Protein AF-A0A976HCX5-F1 (afdb_monomer)

Foldseek 3Di:
DPPDPDWPEEAEAQAPVRVVVQVVCVVVVTGYHYDYPDDHNPPVNVVDPLDQALPLVCVLQVVLVSSLVSLQVLVVCCVVPVVRDDDDDDDDDDDQQDFDDCPTPNNVVCCVVPVVCRRTDDPVVVVVSVVSSVVSND

pLDDT: mean 89.86, std 9.23, range [47.97, 98.31]

Radius of gyration: 21.2 Å; Cα contacts (8 Å, |Δi|>4): 136; chains: 1; bounding box: 46×30×66 Å

Mean predicted aligned error: 6.13 Å

Nearest PDB structures (foldseek):
  2r4e-assembly1_A  TM=9.654E-01  e=4.335E-07  Escherichia coli
  2rgh-assembly1_A-2  TM=8.211E-01  e=3.691E-04  Streptococcus sp.
  5ez7-assembly1_A  TM=7.743E-01  e=6.711E-03  Pseudomonas aeruginosa PAO1

Structure (mmCIF, N/CA/C/O backbone):
data_AF-A0A976HCX5-F1
#
_entry.id   AF-A0A976HCX5-F1
#
loop_
_atom_site.group_PDB
_atom_site.id
_atom_site.type_symbol
_atom_site.label_atom_id
_atom_site.label_alt_id
_atom_site.label_comp_id
_atom_site.label_asym_id
_atom_site.label_entity_id
_atom_site.label_seq_id
_atom_site.pdbx_PDB_ins_code
_atom_site.Cartn_x
_atom_site.Cartn_y
_atom_site.Cartn_z
_atom_site.occupancy
_atom_site.B_iso_or_equiv
_atom_site.auth_seq_id
_atom_site.auth_comp_id
_atom_site.auth_asym_id
_atom_site.auth_atom_id
_atom_site.pdbx_PDB_model_num
ATOM 1 N N . MET A 1 1 ? -14.448 9.470 39.010 1.00 47.97 1 MET A N 1
ATOM 2 C CA . MET A 1 1 ? -13.889 9.057 37.706 1.00 47.97 1 MET A CA 1
ATOM 3 C C . MET A 1 1 ? -14.267 7.596 37.539 1.00 47.97 1 MET A C 1
ATOM 5 O O . MET A 1 1 ? -13.928 6.823 38.426 1.00 47.97 1 MET A O 1
ATOM 9 N N . ALA A 1 2 ? -15.088 7.241 36.546 1.00 50.06 2 ALA A N 1
ATOM 10 C CA . ALA A 1 2 ? -15.433 5.835 36.322 1.00 50.06 2 ALA A CA 1
ATOM 11 C C . ALA A 1 2 ? -14.134 5.044 36.070 1.00 50.06 2 ALA A C 1
ATOM 13 O O . ALA A 1 2 ? -13.232 5.606 35.440 1.00 50.06 2 ALA A O 1
ATOM 14 N N . PRO A 1 3 ? -13.991 3.810 36.588 1.00 58.41 3 PRO A N 1
ATOM 15 C CA . PRO A 1 3 ? -12.822 2.992 36.290 1.00 58.41 3 PRO A CA 1
ATOM 16 C C . PRO A 1 3 ? -12.677 2.901 34.770 1.00 58.41 3 PRO A C 1
ATOM 18 O O . PRO A 1 3 ? -13.643 2.595 34.071 1.00 58.41 3 PRO A O 1
ATOM 21 N N . GLY A 1 4 ? -11.498 3.263 34.259 1.00 70.31 4 GLY A N 1
ATOM 22 C CA . GLY A 1 4 ? -11.228 3.200 32.828 1.00 70.31 4 GLY A CA 1
ATOM 23 C C . GLY A 1 4 ? -11.436 1.769 32.348 1.00 70.31 4 GLY A C 1
ATOM 24 O O . GLY A 1 4 ? -10.910 0.838 32.956 1.00 70.31 4 GLY A O 1
ATOM 25 N N . VAL A 1 5 ? -12.233 1.591 31.295 1.00 79.12 5 VAL A N 1
ATOM 26 C CA . VAL A 1 5 ? -12.382 0.287 30.648 1.00 79.12 5 VAL A CA 1
ATOM 27 C C . VAL A 1 5 ? -11.007 -0.099 30.109 1.00 79.12 5 VAL A C 1
ATOM 29 O O . VAL A 1 5 ? -10.453 0.598 29.261 1.00 79.12 5 VAL A O 1
ATOM 32 N N . VAL A 1 6 ? -10.433 -1.171 30.648 1.00 89.25 6 VAL A N 1
ATOM 33 C CA . VAL A 1 6 ? -9.176 -1.731 30.148 1.00 89.25 6 VAL A CA 1
ATOM 34 C C . VAL A 1 6 ? -9.495 -2.482 28.862 1.00 89.25 6 VAL A C 1
ATOM 36 O O . VAL A 1 6 ? -10.353 -3.361 28.870 1.00 89.25 6 VAL A O 1
ATOM 39 N N . THR A 1 7 ? -8.827 -2.121 27.768 1.00 94.62 7 THR A N 1
ATOM 40 C CA . THR A 1 7 ? -8.905 -2.846 26.494 1.00 94.62 7 THR A CA 1
ATOM 41 C C . THR A 1 7 ? -7.627 -3.630 26.238 1.00 94.62 7 THR A C 1
ATOM 43 O O . THR A 1 7 ? -6.545 -3.169 26.599 1.00 94.62 7 THR A O 1
ATOM 46 N N . ASP A 1 8 ? -7.744 -4.777 25.575 1.00 97.25 8 ASP A N 1
ATOM 47 C CA . ASP A 1 8 ? -6.623 -5.670 25.257 1.00 97.25 8 ASP A CA 1
ATOM 48 C C . ASP A 1 8 ? -5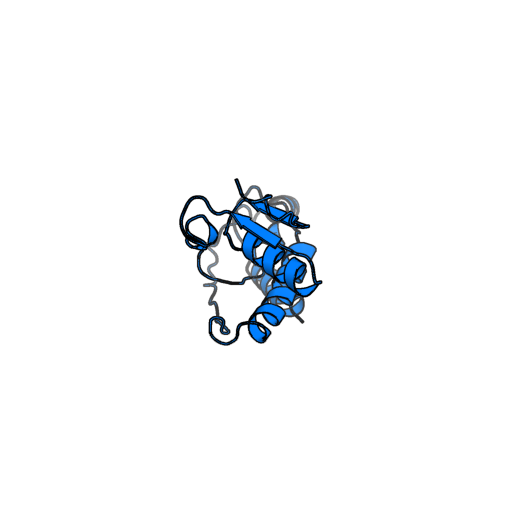.616 -5.021 24.300 1.00 97.25 8 ASP A C 1
ATOM 50 O O . ASP A 1 8 ? -4.413 -5.264 24.398 1.00 97.25 8 ASP A O 1
ATOM 54 N N . LEU A 1 9 ? -6.098 -4.182 23.375 1.00 97.69 9 LEU A N 1
ATOM 55 C CA . LEU A 1 9 ? -5.260 -3.481 22.407 1.00 97.69 9 LEU A CA 1
ATOM 56 C C . LEU A 1 9 ? -5.671 -2.012 22.268 1.00 97.69 9 LEU A C 1
ATOM 58 O O . LEU A 1 9 ? -6.832 -1.697 22.013 1.00 97.69 9 LEU A O 1
ATOM 62 N N . PHE A 1 10 ? -4.694 -1.113 22.389 1.00 97.25 10 PHE A N 1
ATOM 63 C CA . PHE A 1 10 ? -4.857 0.314 22.112 1.00 97.25 10 PHE A CA 1
ATOM 64 C C . PHE A 1 10 ? -4.071 0.694 20.850 1.00 97.25 10 PHE A C 1
ATOM 66 O O . PHE A 1 10 ? -2.851 0.539 20.807 1.00 97.25 10 PHE A O 1
ATOM 73 N N . ILE A 1 11 ? -4.763 1.183 19.821 1.00 98.12 11 ILE A N 1
ATOM 74 C CA . ILE A 1 11 ? -4.203 1.545 18.513 1.00 98.12 11 ILE A CA 1
ATOM 75 C C . ILE A 1 11 ? -4.191 3.068 18.374 1.00 98.12 11 ILE A C 1
ATOM 77 O O . ILE A 1 11 ? -5.206 3.729 18.586 1.00 98.12 11 ILE A O 1
ATOM 81 N N . ILE A 1 12 ? -3.047 3.622 17.972 1.00 98.00 12 ILE A N 1
ATOM 82 C CA . ILE A 1 12 ? -2.885 5.052 17.688 1.00 98.00 12 ILE A CA 1
ATOM 83 C C . ILE A 1 12 ? -2.810 5.239 16.170 1.00 98.00 12 ILE A C 1
ATOM 85 O O . ILE A 1 12 ? -1.892 4.729 15.528 1.00 98.00 12 ILE A O 1
ATOM 89 N N . GLY A 1 13 ? -3.764 5.986 15.619 1.00 98.19 13 GLY A N 1
ATOM 90 C CA . GLY A 1 13 ? -3.887 6.302 14.198 1.00 98.19 13 GLY A CA 1
ATOM 91 C C . GLY A 1 13 ? -5.020 5.539 13.504 1.00 98.19 13 GLY A C 1
ATOM 92 O O . GLY A 1 13 ? -5.042 4.312 13.472 1.00 98.19 13 GLY A O 1
ATOM 93 N N . GLY A 1 14 ? -5.936 6.279 12.885 1.00 98.19 14 GLY A N 1
ATOM 94 C CA . GLY A 1 14 ? -7.098 5.832 12.112 1.00 98.19 14 GLY A CA 1
ATOM 95 C C . GLY A 1 14 ? -6.886 5.878 10.598 1.00 98.19 14 GLY A C 1
ATOM 96 O O . GLY A 1 14 ? -7.814 6.160 9.842 1.00 98.19 14 GLY A O 1
ATOM 97 N N . GLY A 1 15 ? -5.656 5.637 10.138 1.00 98.25 15 GLY A N 1
ATOM 98 C CA . GLY A 1 15 ? -5.367 5.354 8.729 1.00 98.25 15 GLY A CA 1
ATOM 99 C C . GLY A 1 15 ? -5.684 3.902 8.349 1.00 98.25 15 GLY A C 1
ATOM 100 O O . GLY A 1 15 ? -6.063 3.093 9.193 1.00 98.25 15 GLY A O 1
ATOM 101 N N . ILE A 1 16 ? -5.453 3.535 7.084 1.00 97.19 16 ILE A N 1
ATOM 102 C CA . ILE A 1 16 ? -5.764 2.191 6.557 1.00 97.19 16 ILE A CA 1
ATOM 103 C C . ILE A 1 16 ? -5.123 1.056 7.372 1.00 97.19 16 ILE A C 1
ATOM 105 O O . ILE A 1 16 ? -5.780 0.058 7.652 1.00 97.19 16 ILE A O 1
ATOM 109 N N . ASN A 1 17 ? -3.878 1.236 7.826 1.00 97.69 17 ASN A N 1
ATOM 110 C CA . ASN A 1 17 ? -3.181 0.241 8.643 1.00 97.69 17 ASN A CA 1
ATOM 111 C C . ASN A 1 17 ? -3.829 0.098 10.024 1.00 97.69 17 ASN A C 1
ATOM 113 O O . ASN A 1 17 ? -4.106 -1.015 10.457 1.00 97.69 17 ASN A O 1
ATOM 117 N N . GLY A 1 18 ? -4.106 1.216 10.701 1.00 98.19 18 GLY A N 1
ATOM 118 C CA . GLY A 1 18 ? -4.713 1.206 12.032 1.00 98.19 18 GLY A CA 1
ATOM 119 C C . GLY A 1 18 ? -6.119 0.614 12.018 1.00 98.19 18 GLY A C 1
ATOM 120 O O . GLY A 1 18 ? -6.420 -0.274 12.811 1.00 98.19 18 GLY A O 1
ATOM 121 N N . CYS A 1 19 ? -6.951 1.020 11.056 1.00 98.00 19 CYS A N 1
ATOM 122 C CA . CYS A 1 19 ? -8.286 0.453 10.871 1.00 98.00 19 CYS A CA 1
ATOM 123 C C . CYS A 1 19 ? -8.245 -1.032 10.474 1.00 98.00 19 CYS A C 1
ATOM 125 O O . CYS A 1 19 ? -9.063 -1.812 10.959 1.00 98.00 19 CYS A O 1
ATOM 127 N N . GLY A 1 20 ? -7.294 -1.443 9.628 1.00 97.44 20 GLY A N 1
ATOM 128 C CA . GLY A 1 20 ? -7.106 -2.846 9.249 1.00 97.44 20 GLY A CA 1
ATOM 129 C C . GLY A 1 20 ? -6.722 -3.727 10.439 1.00 97.44 20 GLY A C 1
ATOM 130 O O . GLY A 1 20 ? -7.340 -4.768 10.656 1.00 97.44 20 GLY A O 1
ATOM 131 N N . ILE A 1 21 ? -5.767 -3.268 11.254 1.00 98.25 21 ILE A N 1
ATOM 132 C CA . ILE A 1 21 ? -5.355 -3.947 12.491 1.00 98.25 21 ILE A CA 1
ATOM 133 C C . ILE A 1 21 ? -6.523 -4.014 13.476 1.00 98.25 21 ILE A C 1
ATOM 135 O O . ILE A 1 21 ? -6.775 -5.076 14.038 1.00 98.25 21 ILE A O 1
ATOM 139 N N . ALA A 1 22 ? -7.266 -2.916 13.657 1.00 98.31 22 ALA A N 1
ATOM 140 C CA . ALA A 1 22 ? -8.437 -2.892 14.529 1.00 98.31 22 ALA A CA 1
ATOM 141 C C . ALA A 1 22 ? -9.482 -3.926 14.089 1.00 98.31 22 ALA A C 1
ATOM 143 O O . ALA A 1 22 ? -9.950 -4.714 14.907 1.00 98.31 22 ALA A O 1
ATOM 144 N N . ARG A 1 23 ? -9.793 -3.978 12.786 1.00 97.25 23 ARG A N 1
ATOM 145 C CA . ARG A 1 23 ? -10.735 -4.947 12.213 1.00 97.25 23 ARG A CA 1
ATOM 146 C C . ARG A 1 23 ? -10.299 -6.391 12.464 1.00 97.25 23 ARG A C 1
ATOM 148 O O . ARG A 1 23 ? -11.134 -7.196 12.869 1.00 97.25 23 ARG A O 1
ATOM 155 N N . ASP A 1 24 ? -9.030 -6.722 12.222 1.00 98.00 24 ASP A N 1
ATOM 156 C CA . ASP A 1 24 ? -8.517 -8.081 12.449 1.00 98.00 24 ASP A CA 1
ATOM 157 C C . ASP A 1 24 ? -8.524 -8.440 13.946 1.00 98.00 24 ASP A C 1
ATOM 159 O O . ASP A 1 24 ? -9.062 -9.473 14.340 1.00 98.00 24 ASP A O 1
ATOM 163 N N . ALA A 1 25 ? -8.017 -7.554 14.807 1.00 98.19 25 ALA A N 1
ATOM 164 C CA . ALA A 1 25 ? -7.964 -7.771 16.252 1.00 98.19 25 ALA A CA 1
ATOM 165 C C . ALA A 1 25 ? -9.361 -7.957 16.873 1.00 98.19 25 ALA A C 1
ATOM 167 O O . ALA A 1 25 ? -9.575 -8.901 17.637 1.00 98.19 25 ALA A O 1
ATOM 168 N N . THR A 1 26 ? -10.334 -7.119 16.501 1.00 97.94 26 THR A N 1
ATOM 169 C CA . THR A 1 26 ? -11.728 -7.284 16.935 1.00 97.94 26 THR A CA 1
ATOM 170 C C . THR A 1 26 ? -12.342 -8.569 16.376 1.00 97.94 26 THR A C 1
ATOM 172 O O . THR A 1 26 ? -13.032 -9.277 17.105 1.00 97.94 26 THR A O 1
ATOM 175 N N . GLY A 1 27 ? -12.048 -8.931 15.121 1.00 97.62 27 GLY A N 1
ATOM 176 C CA . GLY A 1 27 ? -12.483 -10.199 14.521 1.00 97.62 27 GLY A CA 1
ATOM 177 C C . GLY A 1 27 ? -11.947 -11.444 15.242 1.00 97.62 27 GLY A C 1
ATOM 178 O O . GLY A 1 27 ? -12.569 -12.502 15.186 1.00 97.62 27 GLY A O 1
ATOM 179 N N . ARG A 1 28 ? -10.832 -11.309 15.969 1.00 98.12 28 ARG A N 1
ATOM 180 C CA . ARG A 1 28 ? -10.236 -12.350 16.825 1.00 98.12 28 ARG A CA 1
ATOM 181 C C . ARG A 1 28 ? -10.739 -12.324 18.273 1.00 98.12 28 ARG A C 1
ATOM 183 O O . ARG A 1 28 ? -10.268 -13.117 19.083 1.00 98.12 28 ARG A O 1
ATOM 190 N N . GLY A 1 29 ? -11.688 -11.444 18.601 1.00 97.56 29 GLY A N 1
ATOM 191 C CA . GLY A 1 29 ? -12.334 -11.372 19.913 1.00 97.56 29 GLY A CA 1
ATOM 192 C C . GLY A 1 29 ? -11.643 -10.472 20.941 1.00 97.56 29 GLY A C 1
ATOM 193 O O . GLY A 1 29 ? -12.024 -10.509 22.108 1.00 97.56 29 GLY A O 1
ATOM 194 N N . LEU A 1 30 ? -10.653 -9.668 20.539 1.00 97.88 30 LEU A N 1
ATOM 195 C CA . LEU A 1 30 ? -10.006 -8.705 21.435 1.00 97.88 30 LEU A CA 1
ATOM 196 C C . LEU A 1 30 ? -10.879 -7.461 21.634 1.00 97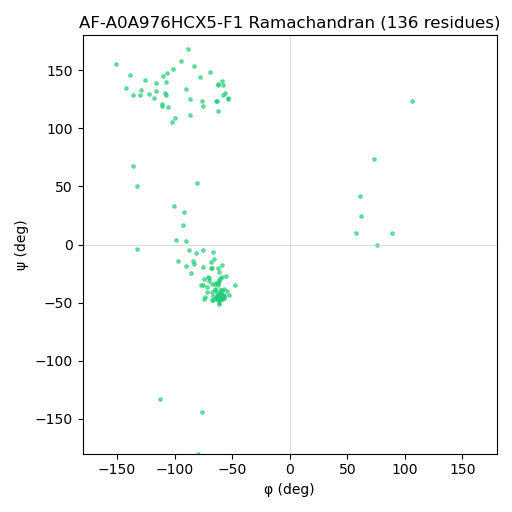.88 30 LEU A C 1
ATOM 198 O O . LEU A 1 30 ? -11.508 -6.964 20.694 1.00 97.88 30 LEU A O 1
ATOM 202 N N . SER A 1 31 ? -10.853 -6.904 22.843 1.00 97.31 31 SER A N 1
ATOM 203 C CA . SER A 1 31 ? -11.339 -5.550 23.098 1.00 97.31 31 SER A CA 1
ATOM 204 C C . SER A 1 31 ? -10.313 -4.536 22.579 1.00 97.31 31 SER A C 1
ATOM 206 O O . SER A 1 31 ? -9.156 -4.520 23.000 1.00 97.31 31 SER A O 1
ATOM 208 N N . VAL A 1 32 ? -10.717 -3.699 21.620 1.00 97.75 32 VAL A N 1
ATOM 209 C CA . VAL A 1 32 ? -9.813 -2.774 20.920 1.00 97.75 32 VAL A CA 1
ATOM 210 C C . VAL A 1 32 ? -10.299 -1.341 21.084 1.00 97.75 32 VAL A C 1
ATOM 212 O O . VAL A 1 32 ? -11.452 -1.038 20.784 1.00 97.75 32 VAL A O 1
ATOM 215 N N . THR A 1 33 ? -9.400 -0.452 21.496 1.00 97.44 33 THR A N 1
ATOM 216 C CA . THR A 1 33 ? -9.600 1.000 21.421 1.00 97.44 33 THR A CA 1
ATOM 217 C C . THR A 1 33 ? -8.714 1.565 20.320 1.00 97.44 33 THR A C 1
ATOM 219 O O . THR A 1 33 ? -7.513 1.309 20.318 1.00 97.44 33 THR A O 1
ATOM 222 N N . LEU A 1 34 ? -9.273 2.356 19.403 1.00 97.75 34 LEU A N 1
ATOM 223 C CA . LEU A 1 34 ? -8.509 3.106 18.405 1.00 97.75 34 LEU A CA 1
ATOM 224 C C . LEU A 1 34 ? -8.708 4.605 18.629 1.00 97.75 34 LEU A C 1
ATOM 226 O O . LEU A 1 34 ? -9.840 5.065 18.760 1.00 97.75 34 LEU A O 1
ATOM 230 N N . ALA A 1 35 ? -7.611 5.358 18.645 1.00 97.56 35 ALA A N 1
ATOM 231 C CA . ALA A 1 35 ? 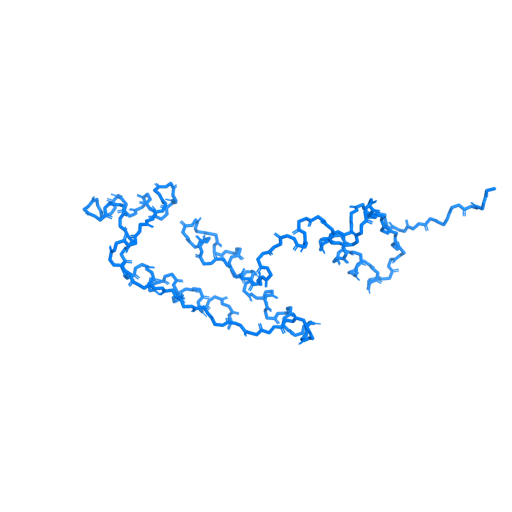-7.621 6.812 18.733 1.00 97.56 35 ALA A CA 1
ATOM 232 C C . ALA A 1 35 ? -6.994 7.428 17.477 1.00 97.56 35 ALA A C 1
ATOM 234 O O . ALA A 1 35 ? -5.858 7.113 17.125 1.00 97.56 35 ALA A O 1
ATOM 235 N N . GLU A 1 36 ? -7.723 8.331 16.826 1.00 97.94 36 GLU A N 1
ATOM 236 C CA . GLU A 1 36 ? -7.244 9.174 15.727 1.00 97.94 36 GLU A CA 1
ATOM 237 C C . GLU A 1 36 ? -7.310 10.637 16.176 1.00 97.94 36 GLU A C 1
ATOM 239 O O . GLU A 1 36 ? -8.240 11.033 16.877 1.00 97.94 36 GLU A O 1
ATOM 244 N N . GLN A 1 37 ? -6.289 11.422 15.829 1.00 97.38 37 GLN A N 1
ATOM 245 C CA . GLN A 1 37 ? -6.206 12.834 16.190 1.00 97.38 37 GLN A CA 1
ATOM 246 C C . GLN A 1 37 ? -7.207 13.680 15.394 1.00 97.38 37 GLN A C 1
ATOM 248 O O . GLN A 1 37 ? -7.732 14.660 15.924 1.00 97.38 37 GLN A O 1
ATOM 253 N N . GLY A 1 38 ? -7.418 13.334 14.124 1.00 96.12 38 GLY A N 1
ATOM 254 C CA . GLY A 1 38 ? -8.319 14.028 13.212 1.00 96.12 38 GLY A CA 1
ATOM 255 C C . GLY A 1 38 ? -9.533 13.190 12.817 1.00 96.12 38 GLY A C 1
ATOM 256 O O . GLY A 1 38 ? -10.191 12.590 13.664 1.00 96.12 38 GLY A O 1
ATOM 257 N N . ASP A 1 39 ? -9.829 13.165 11.517 1.00 97.75 39 ASP A N 1
ATOM 258 C CA . ASP A 1 39 ? -10.844 12.278 10.935 1.00 97.75 39 ASP A CA 1
ATOM 259 C C . ASP A 1 39 ? -10.212 10.977 10.406 1.00 97.75 39 ASP A C 1
ATOM 261 O O . ASP A 1 39 ? -9.017 10.913 10.090 1.00 97.75 39 ASP A O 1
ATOM 265 N N . LEU A 1 40 ? -11.016 9.923 10.280 1.00 98.00 40 LEU A N 1
ATOM 266 C CA . LEU A 1 40 ? -10.560 8.647 9.737 1.00 98.00 40 LEU A CA 1
ATOM 267 C C . LEU A 1 40 ? -10.000 8.829 8.323 1.00 98.00 40 LEU A C 1
ATOM 269 O O . LEU A 1 40 ? -10.551 9.539 7.485 1.00 98.00 40 LEU A O 1
ATOM 273 N N . ALA A 1 41 ? -8.879 8.162 8.050 1.00 97.38 41 ALA A N 1
ATOM 274 C CA . ALA A 1 41 ? -8.146 8.242 6.789 1.00 97.38 41 ALA A CA 1
ATOM 275 C C . ALA A 1 41 ? -7.680 9.656 6.361 1.00 97.38 41 ALA A C 1
ATOM 277 O O . ALA A 1 41 ? -7.160 9.789 5.249 1.00 97.38 41 ALA A O 1
ATOM 278 N N . GLN A 1 42 ? -7.770 10.686 7.216 1.00 97.12 42 GLN A N 1
ATOM 279 C CA . GLN A 1 42 ? -7.434 12.075 6.861 1.00 97.12 42 GLN A CA 1
ATOM 280 C C . GLN A 1 42 ? -5.982 12.260 6.384 1.00 97.12 42 GLN A C 1
ATOM 282 O O . GLN A 1 42 ? -5.705 13.144 5.577 1.00 97.12 42 GLN A O 1
ATOM 287 N N . GLY A 1 43 ? -5.053 11.418 6.844 1.00 95.69 43 GLY A N 1
ATOM 288 C CA . GLY A 1 43 ? -3.655 11.425 6.404 1.00 95.69 43 GLY A CA 1
ATOM 289 C C . GLY A 1 43 ? -3.429 10.795 5.021 1.00 95.69 43 GLY A C 1
ATOM 290 O O . GLY A 1 43 ? -4.251 10.873 4.110 1.00 95.69 43 GLY A O 1
ATOM 291 N N . THR A 1 44 ? -2.295 10.107 4.858 1.00 96.50 44 THR A N 1
ATOM 292 C CA . THR A 1 44 ? -1.866 9.506 3.578 1.00 96.50 44 THR A CA 1
ATOM 293 C C . THR A 1 44 ? -2.896 8.555 2.961 1.00 96.50 44 THR A C 1
ATOM 295 O O . THR A 1 44 ? -2.943 8.412 1.741 1.00 96.50 44 THR A O 1
ATOM 298 N N . SER A 1 45 ? -3.746 7.921 3.775 1.00 96.19 45 SER A N 1
ATOM 299 C CA . SER A 1 45 ? -4.768 6.982 3.298 1.00 96.19 45 SER A CA 1
ATOM 300 C C . SER A 1 45 ? -5.794 7.622 2.351 1.00 96.19 45 SER A C 1
ATOM 302 O O . SER A 1 45 ? -6.247 6.948 1.429 1.00 96.19 45 SER A O 1
ATOM 304 N N . SER A 1 46 ? -6.106 8.913 2.503 1.00 96.06 46 SER A N 1
ATOM 305 C CA . SER A 1 46 ? -6.972 9.653 1.568 1.00 96.06 46 SER A CA 1
ATOM 306 C C . SER A 1 46 ? -6.211 10.236 0.363 1.00 96.06 46 SER A C 1
ATOM 308 O O . SER A 1 46 ? -6.782 10.418 -0.721 1.00 96.06 46 SER A O 1
ATOM 310 N N . ALA A 1 47 ? -4.904 10.464 0.518 1.00 96.19 47 ALA A N 1
ATOM 311 C CA . ALA A 1 47 ? -4.015 11.093 -0.462 1.00 96.19 47 ALA A CA 1
ATOM 312 C C . ALA A 1 47 ? -3.306 10.093 -1.402 1.00 96.19 47 ALA A C 1
ATOM 314 O O . ALA A 1 47 ? -2.214 10.361 -1.902 1.00 96.19 47 ALA A O 1
ATOM 315 N N . SER A 1 48 ? -3.912 8.932 -1.657 1.00 93.75 48 SER A N 1
ATOM 316 C CA . SER A 1 48 ? -3.401 7.951 -2.619 1.00 93.75 48 SER A CA 1
ATOM 317 C C . SER A 1 48 ? -3.923 8.201 -4.040 1.00 93.75 48 SER A C 1
ATOM 319 O O . SER A 1 48 ? -4.903 8.926 -4.257 1.00 93.75 48 SER A O 1
ATOM 321 N N . THR A 1 49 ? -3.318 7.511 -5.010 1.00 93.00 49 THR A N 1
ATOM 322 C CA . THR A 1 49 ? -3.818 7.398 -6.391 1.00 93.00 49 THR A CA 1
ATOM 323 C C . THR A 1 49 ? -5.125 6.611 -6.496 1.00 93.00 49 THR A C 1
ATOM 325 O O . THR A 1 49 ? -5.711 6.584 -7.573 1.00 93.00 49 THR A O 1
ATOM 328 N N . LYS A 1 50 ? -5.596 6.010 -5.390 1.00 94.44 50 LYS A N 1
ATOM 329 C CA . LYS A 1 50 ? -6.820 5.196 -5.303 1.00 94.44 50 LYS A CA 1
ATOM 330 C C . LYS A 1 50 ? -6.759 3.960 -6.205 1.00 94.44 50 LYS A C 1
ATOM 332 O O . LYS A 1 50 ? -7.731 3.605 -6.861 1.00 94.44 50 LYS A O 1
ATOM 337 N N . LEU A 1 51 ? -5.593 3.310 -6.226 1.00 93.44 51 LEU A N 1
ATOM 338 C CA . LEU A 1 51 ? -5.322 2.112 -7.016 1.00 93.44 51 LEU A CA 1
ATOM 339 C C . LEU A 1 51 ? -4.698 1.017 -6.152 1.00 93.44 51 LEU A C 1
ATOM 341 O O . LEU A 1 51 ? -3.672 1.240 -5.512 1.00 93.44 51 LEU A O 1
ATOM 345 N N . PHE A 1 52 ? -5.270 -0.183 -6.213 1.00 91.50 52 PHE A N 1
ATOM 346 C CA . PHE A 1 52 ? -4.604 -1.403 -5.768 1.00 91.50 52 PHE A CA 1
ATOM 347 C C . PHE A 1 52 ? -3.777 -1.946 -6.936 1.00 91.50 52 PHE A C 1
ATOM 349 O O . PHE A 1 52 ? -4.331 -2.356 -7.958 1.00 91.50 52 PHE A O 1
ATOM 356 N N . HIS A 1 53 ? -2.450 -1.908 -6.822 1.00 92.75 53 HIS A N 1
ATOM 357 C CA . HIS A 1 53 ? -1.558 -2.380 -7.878 1.00 92.75 53 HIS A CA 1
ATOM 358 C C . HIS A 1 53 ? -0.371 -3.165 -7.314 1.00 92.75 53 HIS A C 1
ATOM 360 O O . HIS A 1 53 ? 0.198 -2.790 -6.292 1.00 92.75 53 HIS A O 1
ATOM 366 N N . GLY A 1 54 ? 0.086 -4.175 -8.058 1.00 87.38 54 GLY A N 1
ATOM 367 C CA . GLY A 1 54 ? 1.310 -4.923 -7.752 1.00 87.38 54 GLY A CA 1
ATOM 368 C C . GLY A 1 54 ? 2.591 -4.099 -7.914 1.00 87.38 54 GLY A C 1
ATOM 369 O O . GLY A 1 54 ? 3.651 -4.478 -7.438 1.00 87.38 54 GLY A O 1
ATOM 370 N N . GLY A 1 55 ? 2.500 -2.948 -8.590 1.00 89.75 55 GLY A N 1
ATOM 371 C CA . GLY A 1 55 ? 3.618 -2.032 -8.795 1.00 89.75 55 GLY A CA 1
ATOM 372 C C . GLY A 1 55 ? 4.621 -2.564 -9.814 1.00 89.75 55 GLY A C 1
ATOM 373 O O . GLY A 1 55 ? 5.736 -2.936 -9.468 1.00 89.75 55 GLY A O 1
ATOM 374 N N . LEU A 1 56 ? 4.249 -2.525 -11.097 1.00 89.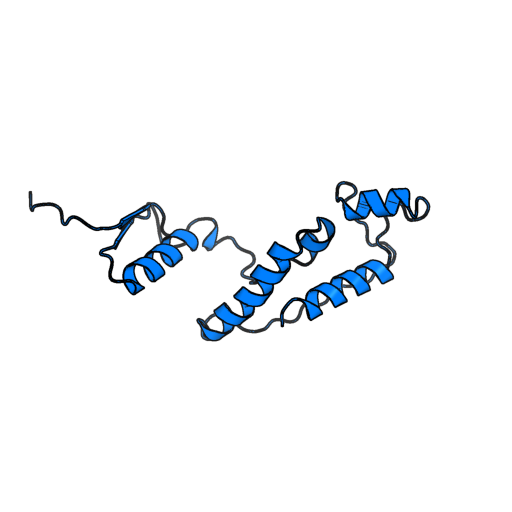31 56 LEU A N 1
ATOM 375 C CA . LEU A 1 56 ? 5.071 -2.987 -12.227 1.00 89.31 56 LEU A CA 1
ATOM 376 C C . LEU A 1 56 ? 6.526 -2.473 -12.187 1.00 89.31 56 LEU A C 1
ATOM 378 O O . LEU A 1 56 ? 7.456 -3.185 -12.555 1.00 89.31 56 LEU A O 1
ATOM 382 N N . ARG A 1 57 ? 6.735 -1.244 -11.698 1.00 88.62 57 ARG A N 1
ATOM 383 C CA . ARG A 1 57 ? 8.062 -0.629 -11.544 1.00 88.62 57 ARG A CA 1
ATOM 384 C C . ARG A 1 57 ? 8.975 -1.393 -10.581 1.00 88.62 57 ARG A C 1
ATOM 386 O O . ARG A 1 57 ? 10.186 -1.387 -10.776 1.00 88.62 57 ARG A O 1
ATOM 393 N N . TYR A 1 58 ? 8.432 -2.053 -9.562 1.00 91.38 58 TYR A N 1
ATOM 394 C CA . TYR A 1 58 ? 9.222 -2.773 -8.562 1.00 91.38 58 TYR A CA 1
ATOM 395 C C . TYR A 1 58 ? 9.946 -3.997 -9.141 1.00 91.38 58 TYR A C 1
ATOM 397 O O . TYR A 1 58 ? 10.986 -4.394 -8.616 1.00 91.38 58 TYR A O 1
ATOM 405 N N . LEU A 1 59 ? 9.501 -4.520 -10.291 1.00 90.62 59 LEU A N 1
ATOM 406 C CA . LEU A 1 59 ? 10.239 -5.555 -11.026 1.00 90.62 59 LEU A CA 1
ATOM 407 C C . LEU A 1 59 ? 11.626 -5.088 -11.473 1.00 90.62 59 LEU A C 1
ATOM 409 O O . LEU A 1 59 ? 12.554 -5.890 -11.528 1.00 90.62 59 LEU A O 1
ATOM 413 N N . GLU A 1 60 ? 11.811 -3.789 -11.720 1.00 89.06 60 GLU A N 1
ATOM 414 C CA . GLU A 1 60 ? 13.126 -3.240 -12.075 1.00 89.06 60 GLU A CA 1
ATOM 415 C C . GLU A 1 60 ? 14.129 -3.294 -10.912 1.00 89.06 60 GLU A C 1
ATOM 417 O O . GLU A 1 60 ? 15.346 -3.250 -11.135 1.00 89.06 60 GLU A O 1
ATOM 422 N N . TYR A 1 61 ? 13.613 -3.404 -9.687 1.00 90.94 61 TYR A N 1
ATOM 423 C CA . TYR A 1 61 ? 14.365 -3.533 -8.441 1.00 90.94 61 TYR A CA 1
ATOM 424 C C . TYR A 1 61 ? 14.465 -4.984 -7.959 1.00 90.94 61 TYR A C 1
ATOM 426 O O . TYR A 1 61 ? 15.046 -5.223 -6.909 1.00 90.94 61 TYR A O 1
ATOM 434 N N . PHE A 1 62 ? 13.955 -5.944 -8.741 1.00 91.81 62 PHE A N 1
ATOM 435 C CA . PHE A 1 62 ? 13.916 -7.371 -8.402 1.00 91.81 62 PHE A CA 1
ATOM 436 C C . PHE A 1 62 ? 13.087 -7.703 -7.152 1.00 91.81 62 PHE A C 1
ATOM 438 O O . PHE A 1 62 ? 13.263 -8.753 -6.538 1.00 91.81 62 PHE A O 1
ATOM 445 N N . GLU A 1 63 ? 12.123 -6.847 -6.813 1.00 92.75 63 GLU A N 1
ATOM 446 C CA . GLU A 1 63 ? 11.212 -7.026 -5.678 1.00 92.75 63 GLU A CA 1
ATOM 447 C C . GLU A 1 63 ? 10.058 -7.985 -6.029 1.00 92.75 63 GLU A C 1
ATOM 449 O O . GLU A 1 63 ? 8.878 -7.666 -5.890 1.00 92.75 63 GLU A O 1
ATOM 454 N N . PHE A 1 64 ? 10.386 -9.178 -6.531 1.00 93.06 64 PHE A N 1
ATOM 455 C CA . PHE A 1 64 ? 9.400 -10.135 -7.050 1.00 93.06 64 PHE A CA 1
ATOM 456 C C . PHE A 1 64 ? 8.388 -10.580 -5.994 1.00 93.06 64 PHE A C 1
ATOM 458 O O . PHE A 1 64 ? 7.200 -10.695 -6.286 1.00 93.06 64 PHE A O 1
ATOM 465 N N . ARG A 1 65 ? 8.847 -10.789 -4.753 1.00 92.81 65 ARG A N 1
ATOM 466 C CA . ARG A 1 65 ? 7.980 -11.183 -3.635 1.00 92.81 65 ARG A CA 1
ATOM 467 C C . ARG A 1 65 ? 6.928 -10.113 -3.344 1.00 92.81 65 ARG A C 1
ATOM 469 O O . ARG A 1 65 ? 5.757 -10.449 -3.242 1.00 92.81 65 ARG A O 1
ATOM 476 N N . LEU A 1 66 ? 7.342 -8.845 -3.281 1.00 93.12 66 LEU A N 1
ATOM 477 C CA . LEU A 1 66 ? 6.437 -7.717 -3.056 1.00 93.12 66 LEU A CA 1
ATOM 478 C C . LEU A 1 66 ? 5.385 -7.622 -4.163 1.00 93.12 66 LEU A C 1
ATOM 480 O O . LEU A 1 66 ? 4.204 -7.456 -3.875 1.00 93.12 66 LEU A O 1
ATOM 484 N N . VAL A 1 67 ? 5.811 -7.734 -5.426 1.00 93.50 67 VAL A N 1
ATOM 485 C CA . VAL A 1 67 ? 4.889 -7.646 -6.566 1.00 93.50 67 VAL A CA 1
ATOM 486 C C . VAL A 1 67 ? 3.873 -8.782 -6.524 1.00 93.50 67 VAL A C 1
ATOM 488 O O . VAL A 1 67 ? 2.685 -8.528 -6.700 1.00 93.50 67 VAL A O 1
ATOM 491 N N . ARG A 1 68 ? 4.318 -10.013 -6.249 1.00 93.56 68 ARG A N 1
ATOM 492 C CA . ARG A 1 68 ? 3.430 -11.170 -6.120 1.00 93.56 68 ARG A CA 1
ATOM 493 C C . ARG A 1 68 ? 2.431 -11.003 -4.973 1.00 93.56 68 ARG A C 1
ATOM 495 O O . ARG A 1 68 ? 1.238 -11.132 -5.208 1.00 93.56 68 ARG A O 1
ATOM 502 N N . GLU A 1 69 ? 2.900 -10.657 -3.773 1.00 93.19 69 GLU A N 1
ATOM 503 C CA . GLU A 1 69 ? 2.034 -10.439 -2.602 1.00 93.19 69 GLU A CA 1
ATOM 504 C C . GLU A 1 69 ? 0.982 -9.356 -2.877 1.00 93.19 69 GLU A C 1
ATOM 506 O O . GLU A 1 69 ? -0.195 -9.538 -2.586 1.00 93.19 69 GLU A O 1
ATOM 511 N N . ALA A 1 70 ? 1.378 -8.246 -3.505 1.00 93.38 70 ALA A N 1
ATOM 512 C CA . ALA A 1 70 ? 0.457 -7.163 -3.832 1.00 93.38 70 ALA A CA 1
ATOM 513 C C . ALA A 1 70 ? -0.551 -7.527 -4.941 1.00 93.38 70 ALA A C 1
ATOM 515 O O . ALA A 1 70 ? -1.654 -6.978 -4.963 1.00 93.38 70 ALA A O 1
ATOM 516 N N . LEU A 1 71 ? -0.196 -8.426 -5.867 1.00 92.69 71 LEU A N 1
ATOM 517 C CA . LEU A 1 71 ? -1.128 -8.943 -6.873 1.00 92.69 71 LEU A CA 1
ATOM 518 C C . LEU A 1 71 ? -2.139 -9.922 -6.265 1.00 92.69 71 LEU A C 1
ATOM 520 O O . LEU A 1 71 ? -3.328 -9.781 -6.534 1.00 92.69 71 LEU A O 1
ATOM 524 N N . GLU A 1 72 ? -1.691 -10.850 -5.419 1.00 93.19 72 GLU A N 1
ATOM 525 C CA . GLU A 1 72 ? -2.573 -11.788 -4.709 1.00 93.19 72 GLU A CA 1
ATOM 526 C C . GLU A 1 72 ? -3.540 -11.034 -3.779 1.00 93.19 72 GLU A C 1
ATOM 528 O O . GLU A 1 72 ? -4.748 -11.275 -3.788 1.00 93.19 72 GLU A O 1
ATOM 533 N N . GLU A 1 73 ? -3.035 -10.045 -3.036 1.00 92.50 73 GLU A N 1
ATOM 534 C CA . GLU A 1 73 ? -3.859 -9.228 -2.141 1.00 92.50 73 GLU A CA 1
ATOM 535 C C . GLU A 1 73 ? -4.901 -8.404 -2.910 1.00 92.50 73 GLU A C 1
ATOM 537 O O . GLU A 1 73 ? -6.018 -8.216 -2.432 1.00 92.50 73 GLU A O 1
ATOM 542 N N . ARG A 1 74 ? -4.596 -7.952 -4.135 1.00 93.44 74 ARG A N 1
ATOM 543 C CA . ARG A 1 74 ? -5.570 -7.239 -4.976 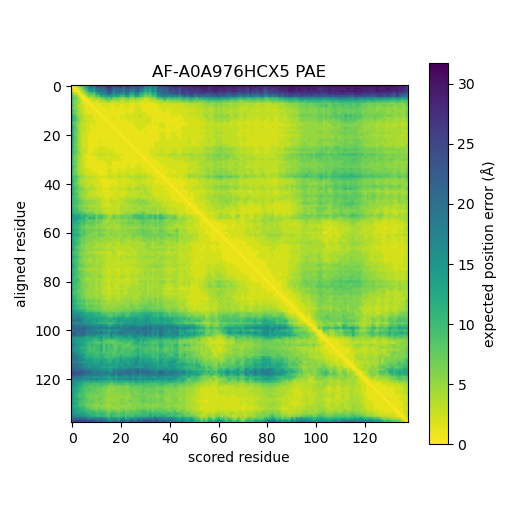1.00 93.44 74 ARG A CA 1
ATOM 544 C C . ARG A 1 74 ? -6.827 -8.077 -5.213 1.00 93.44 74 ARG A C 1
ATOM 546 O O . ARG A 1 74 ? -7.927 -7.537 -5.105 1.00 93.44 74 ARG A O 1
ATOM 553 N N . GLU A 1 75 ? -6.676 -9.363 -5.520 1.00 92.06 75 GLU A N 1
ATOM 554 C CA . GLU A 1 75 ? -7.814 -10.263 -5.747 1.00 92.06 75 GLU A CA 1
ATOM 555 C C . GLU A 1 75 ? -8.604 -10.498 -4.452 1.00 92.06 75 GLU A C 1
ATOM 557 O O . GLU A 1 75 ? -9.835 -10.416 -4.448 1.00 92.06 75 GLU A O 1
ATOM 562 N N . THR A 1 76 ? -7.911 -10.664 -3.322 1.00 93.75 76 THR A N 1
ATOM 563 C CA . THR A 1 76 ? -8.544 -10.739 -1.995 1.00 93.75 76 THR A CA 1
ATOM 564 C C . THR A 1 76 ? -9.385 -9.493 -1.698 1.00 93.75 76 THR A C 1
ATOM 566 O O . THR A 1 76 ? -10.538 -9.603 -1.273 1.00 93.75 76 THR A O 1
ATOM 569 N N . LEU A 1 77 ? -8.854 -8.294 -1.958 1.00 92.69 77 LEU A N 1
ATOM 570 C CA . LEU A 1 77 ? -9.552 -7.028 -1.712 1.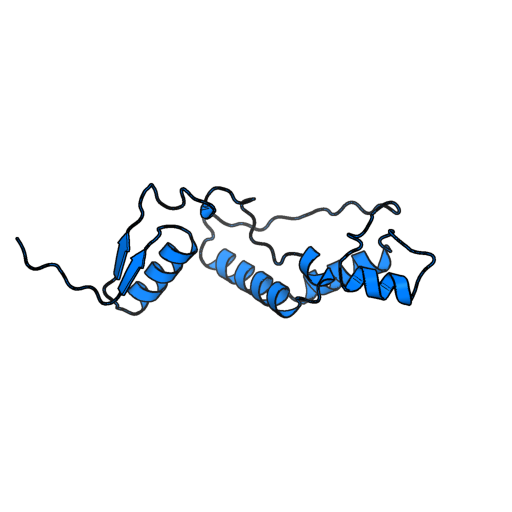00 92.69 77 LEU A CA 1
ATOM 571 C C . LEU A 1 77 ? -10.724 -6.795 -2.677 1.00 92.69 77 LEU A C 1
ATOM 573 O O . LEU A 1 77 ? -11.716 -6.175 -2.285 1.00 92.69 77 LEU A O 1
ATOM 577 N N . LEU A 1 78 ? -10.644 -7.294 -3.916 1.00 92.94 78 LEU A N 1
ATOM 578 C CA . LEU A 1 78 ? -11.762 -7.269 -4.866 1.00 92.94 78 LEU A CA 1
ATOM 579 C C . LEU A 1 78 ? -12.946 -8.099 -4.358 1.00 92.94 78 LEU A C 1
ATOM 581 O O . LEU A 1 78 ? -14.088 -7.649 -4.427 1.00 92.94 78 LEU A O 1
ATOM 585 N N . VAL A 1 79 ? -12.675 -9.272 -3.783 1.00 95.00 79 VAL A N 1
ATOM 586 C CA . VAL A 1 79 ? -13.710 -10.122 -3.177 1.00 95.00 79 VAL A CA 1
ATOM 587 C C . VAL A 1 79 ? -14.232 -9.528 -1.866 1.00 95.00 79 VAL A C 1
ATOM 589 O O . VAL A 1 79 ? -15.434 -9.562 -1.607 1.00 95.00 79 VAL A O 1
ATOM 592 N N . ALA A 1 80 ? -13.352 -8.971 -1.032 1.00 93.62 80 ALA A N 1
ATOM 593 C CA . ALA A 1 80 ? -13.721 -8.456 0.285 1.00 93.62 80 ALA A CA 1
ATOM 594 C C . ALA A 1 80 ? -14.496 -7.126 0.235 1.00 93.62 80 ALA A C 1
ATOM 596 O O . ALA A 1 80 ? -15.292 -6.850 1.134 1.00 93.62 80 ALA A O 1
ATOM 597 N N . MET A 1 81 ? -14.261 -6.281 -0.778 1.00 94.62 81 MET A N 1
ATOM 598 C CA . MET A 1 81 ? -14.800 -4.913 -0.841 1.00 94.62 81 MET A CA 1
ATOM 599 C C . MET A 1 81 ? -15.433 -4.547 -2.201 1.00 94.62 81 MET A C 1
ATOM 601 O O . MET A 1 81 ? -15.180 -3.457 -2.718 1.00 94.62 81 MET A O 1
ATOM 605 N N . PRO A 1 82 ? -16.337 -5.374 -2.761 1.00 95.50 82 PRO A N 1
ATOM 606 C CA . PRO A 1 82 ? -16.839 -5.221 -4.135 1.00 95.50 82 PRO A CA 1
ATOM 607 C C . PRO A 1 82 ? -17.678 -3.953 -4.372 1.00 95.50 82 PRO A C 1
ATOM 609 O O . PRO A 1 82 ? -17.989 -3.603 -5.504 1.00 95.50 82 PRO A O 1
ATOM 612 N N . HIS A 1 83 ? -18.078 -3.260 -3.305 1.00 96.75 83 HIS A N 1
ATOM 613 C CA . HIS A 1 83 ? -18.857 -2.023 -3.358 1.00 96.75 83 HIS A CA 1
ATOM 614 C C . HIS A 1 83 ? -17.987 -0.770 -3.561 1.00 96.75 83 HIS A C 1
ATOM 616 O O . HIS A 1 83 ? -18.521 0.291 -3.874 1.00 96.75 83 HIS A O 1
ATOM 622 N N . ILE A 1 84 ? -16.664 -0.877 -3.381 1.00 95.44 84 ILE A N 1
ATOM 623 C CA . ILE A 1 84 ? -15.706 0.236 -3.525 1.00 95.44 84 ILE A CA 1
ATOM 624 C C . ILE A 1 84 ? -14.471 -0.118 -4.365 1.00 95.44 84 ILE A C 1
ATOM 626 O O . ILE A 1 84 ? -13.649 0.759 -4.622 1.00 95.44 84 ILE A O 1
ATOM 630 N N . SER A 1 85 ? -14.323 -1.371 -4.804 1.00 95.44 85 SER A N 1
ATOM 631 C CA . SER A 1 85 ? -13.233 -1.823 -5.671 1.00 95.44 85 SER A CA 1
ATOM 632 C C . SER A 1 85 ? -13.778 -2.505 -6.929 1.00 95.44 85 SER A C 1
ATOM 634 O O . SER A 1 85 ? -14.780 -3.215 -6.893 1.00 95.44 85 SER A O 1
ATOM 636 N N . TRP A 1 86 ? -13.130 -2.262 -8.071 1.00 95.19 86 TRP A N 1
ATOM 637 C CA . TRP A 1 86 ? -13.472 -2.881 -9.354 1.00 95.19 86 TRP A CA 1
ATOM 638 C C . TRP A 1 86 ? -12.232 -3.008 -10.251 1.00 95.19 86 TRP A C 1
ATOM 640 O O . TRP A 1 86 ? -11.285 -2.224 -10.112 1.00 95.19 86 TRP A O 1
ATOM 650 N N . PRO A 1 87 ? -12.215 -3.963 -11.198 1.00 94.00 87 PRO A N 1
ATOM 651 C CA . PRO A 1 87 ? -11.104 -4.115 -12.131 1.00 94.00 87 PRO A CA 1
ATOM 652 C C . PRO A 1 87 ? -10.916 -2.881 -13.023 1.00 94.00 87 PRO A C 1
ATOM 654 O O . PRO A 1 87 ? -11.872 -2.341 -13.583 1.00 94.00 87 PRO A O 1
ATOM 657 N N . MET A 1 88 ? -9.662 -2.469 -13.218 1.00 93.69 88 MET A N 1
ATOM 658 C CA . MET A 1 88 ? -9.287 -1.357 -14.094 1.00 93.69 88 MET A CA 1
ATOM 659 C C . MET A 1 88 ? -8.174 -1.782 -15.053 1.00 93.69 88 MET A C 1
ATOM 661 O O . MET A 1 88 ? -7.173 -2.367 -14.641 1.00 93.69 88 MET A O 1
ATOM 665 N N . ARG A 1 89 ? -8.340 -1.468 -16.343 1.00 91.38 89 ARG A N 1
ATOM 666 C CA . ARG A 1 89 ? -7.332 -1.738 -17.379 1.00 91.38 89 ARG A CA 1
ATOM 667 C C . ARG A 1 89 ? -6.379 -0.556 -17.517 1.00 91.38 89 ARG A C 1
ATOM 669 O O . ARG A 1 89 ? -6.827 0.581 -17.630 1.00 91.38 89 ARG A O 1
ATOM 676 N N . PHE A 1 90 ? -5.083 -0.845 -17.578 1.00 90.62 90 PHE A N 1
ATOM 677 C CA . PHE A 1 90 ? -4.031 0.140 -17.825 1.00 90.62 90 PHE A CA 1
ATOM 678 C C . PHE A 1 90 ? -3.459 -0.037 -19.228 1.00 90.62 90 PHE A C 1
ATOM 680 O O . PHE A 1 90 ? -3.241 -1.158 -19.680 1.00 90.62 90 PHE A O 1
ATOM 687 N N . VAL A 1 91 ? -3.195 1.078 -19.907 1.00 90.12 91 VAL A N 1
ATOM 688 C CA . VAL A 1 91 ? -2.515 1.098 -21.206 1.00 90.12 91 VAL A CA 1
ATOM 689 C C . VAL A 1 91 ? -1.141 1.719 -21.000 1.00 90.12 91 VAL A C 1
ATOM 691 O O . VAL A 1 91 ? -1.046 2.857 -20.548 1.00 90.12 91 VAL A O 1
ATOM 694 N N . LEU A 1 92 ? -0.084 0.974 -21.329 1.00 89.12 92 LEU A N 1
ATOM 695 C CA . LEU A 1 92 ? 1.290 1.473 -21.338 1.00 89.12 92 LEU A CA 1
ATOM 696 C C . LEU A 1 92 ? 1.688 1.823 -22.782 1.00 89.12 92 LEU A C 1
ATOM 698 O O . LEU A 1 92 ? 1.870 0.906 -23.586 1.00 89.12 92 LEU A O 1
ATOM 702 N N . PRO A 1 93 ? 1.835 3.112 -23.139 1.00 88.00 93 PRO A N 1
ATOM 703 C CA . PRO A 1 93 ? 2.299 3.499 -24.467 1.00 88.00 93 PRO A CA 1
ATOM 704 C C . PRO A 1 93 ? 3.728 3.003 -24.705 1.00 88.00 93 PRO A C 1
ATOM 706 O O . PRO A 1 93 ? 4.635 3.324 -23.937 1.00 88.00 93 PRO A O 1
ATOM 709 N N . LEU A 1 94 ? 3.936 2.229 -25.774 1.00 86.12 94 LEU A N 1
ATOM 710 C CA . LEU A 1 94 ? 5.263 1.771 -26.181 1.00 86.12 94 LEU A CA 1
ATOM 711 C C . LEU A 1 94 ? 5.925 2.831 -27.074 1.00 86.12 94 LEU A C 1
ATOM 713 O O . LEU A 1 94 ? 5.351 3.237 -28.080 1.00 86.12 94 LEU A O 1
ATOM 717 N N . SER A 1 95 ? 7.129 3.271 -26.712 1.00 84.94 95 SER A N 1
ATOM 718 C CA . SER A 1 95 ? 7.931 4.220 -27.483 1.00 84.94 95 SER A CA 1
ATOM 719 C C . SER A 1 95 ? 9.409 3.825 -27.407 1.00 84.94 95 SER A C 1
ATOM 721 O O . SER A 1 95 ? 9.902 3.600 -26.297 1.00 84.94 95 SER A O 1
ATOM 723 N N . PRO A 1 96 ? 10.143 3.824 -28.538 1.00 78.31 96 PRO A N 1
ATOM 724 C CA . PRO A 1 96 ? 11.593 3.605 -28.562 1.00 78.31 96 PRO A CA 1
ATOM 725 C C . PRO A 1 96 ? 12.396 4.621 -27.735 1.00 78.31 96 PRO A C 1
ATOM 727 O O . PRO A 1 96 ? 13.564 4.393 -27.413 1.00 78.31 96 PRO A O 1
ATOM 730 N N . GLU A 1 97 ? 11.786 5.761 -27.406 1.00 81.06 97 GLU A N 1
ATOM 731 C CA . GLU A 1 97 ? 12.395 6.837 -26.625 1.00 81.06 97 GLU A CA 1
ATOM 732 C C . GLU A 1 97 ? 12.228 6.650 -25.115 1.00 81.06 97 GLU A C 1
ATOM 734 O O . GLU A 1 97 ? 12.791 7.432 -24.344 1.00 81.06 97 GLU A O 1
ATOM 739 N N . MET A 1 98 ? 11.491 5.622 -24.673 1.00 81.31 98 MET A N 1
ATOM 740 C CA . MET A 1 98 ? 11.339 5.335 -23.252 1.00 81.31 98 MET A CA 1
ATOM 741 C C . MET A 1 98 ? 12.697 5.144 -22.588 1.00 81.31 98 MET A C 1
ATOM 743 O O . MET A 1 98 ? 13.552 4.376 -23.041 1.00 81.31 98 MET A O 1
ATOM 747 N N . ARG A 1 99 ? 12.878 5.843 -21.470 1.00 78.75 99 ARG A N 1
ATOM 748 C CA . ARG A 1 99 ? 14.106 5.809 -20.684 1.00 78.75 99 ARG A CA 1
ATOM 749 C C . ARG A 1 99 ? 13.864 5.103 -19.364 1.00 78.75 99 ARG A C 1
ATOM 751 O O . ARG A 1 99 ? 12.792 5.212 -18.777 1.00 78.75 99 ARG A O 1
ATOM 758 N N . PHE A 1 100 ? 14.883 4.388 -18.907 1.00 70.56 100 PHE A N 1
ATOM 759 C CA . PHE A 1 100 ? 14.924 3.879 -17.544 1.00 70.56 100 PHE A CA 1
ATOM 760 C C . PHE A 1 100 ? 15.436 4.942 -16.589 1.00 70.56 100 PHE A C 1
ATOM 762 O O . PHE A 1 100 ? 16.271 5.777 -16.949 1.00 70.56 100 PHE A O 1
ATOM 769 N N . GLU A 1 101 ? 15.018 4.820 -15.338 1.00 73.00 101 GLU A N 1
ATOM 770 C CA . GLU A 1 101 ? 15.785 5.396 -14.253 1.00 73.00 101 GLU A CA 1
ATOM 771 C C . GLU A 1 101 ? 17.147 4.689 -14.175 1.00 73.00 101 GLU A C 1
ATOM 773 O O . GLU A 1 101 ? 17.243 3.466 -14.100 1.00 73.00 101 GLU A O 1
ATOM 778 N N . THR A 1 102 ? 18.227 5.465 -14.257 1.00 72.56 102 THR A N 1
ATOM 779 C CA . THR A 1 102 ? 19.599 4.954 -14.426 1.00 72.56 102 THR A CA 1
ATOM 780 C C . THR A 1 102 ? 20.193 4.348 -13.158 1.00 72.56 102 THR A C 1
ATOM 782 O O . THR A 1 102 ? 21.317 3.842 -13.181 1.00 72.56 102 THR A O 1
ATOM 785 N N . THR A 1 103 ? 19.468 4.424 -12.044 1.00 80.12 103 THR A N 1
ATOM 786 C CA . THR A 1 103 ? 19.924 3.970 -10.731 1.00 80.12 103 THR A CA 1
ATOM 787 C C . THR A 1 103 ? 19.424 2.569 -10.391 1.00 80.12 103 THR A C 1
ATOM 789 O O . THR A 1 103 ? 19.992 1.959 -9.478 1.00 80.12 103 THR A O 1
ATOM 792 N N . THR A 1 104 ? 18.441 2.031 -11.128 1.00 84.88 104 THR A N 1
ATOM 793 C CA . THR A 1 104 ? 17.825 0.727 -10.833 1.00 84.88 104 THR A CA 1
ATOM 794 C C . THR A 1 104 ? 18.786 -0.441 -11.087 1.00 84.88 104 THR A C 1
ATOM 796 O O . THR A 1 104 ? 19.609 -0.365 -12.006 1.00 84.88 104 THR A O 1
ATOM 799 N N . PRO A 1 105 ? 18.689 -1.550 -10.332 1.00 87.38 105 PRO A N 1
ATOM 800 C CA . PRO A 1 105 ? 19.483 -2.759 -10.573 1.00 87.38 105 PRO A CA 1
ATOM 801 C C . PRO A 1 105 ? 19.384 -3.274 -12.015 1.00 87.38 105 PRO A C 1
ATOM 803 O O . PRO A 1 105 ? 20.406 -3.554 -12.644 1.00 87.38 105 PRO A O 1
ATOM 806 N N . THR A 1 106 ? 18.173 -3.301 -12.579 1.00 86.50 106 THR A N 1
ATOM 807 C CA . THR A 1 106 ? 17.939 -3.707 -13.974 1.00 86.50 106 THR A CA 1
ATOM 808 C C . THR A 1 106 ? 18.687 -2.815 -14.967 1.00 86.50 106 THR A C 1
ATOM 810 O O . THR A 1 106 ? 19.323 -3.315 -15.897 1.00 86.50 106 THR A O 1
ATOM 813 N N . SER A 1 107 ? 18.683 -1.494 -14.759 1.00 83.81 107 SER A N 1
ATOM 814 C CA . SER A 1 107 ? 19.403 -0.566 -15.640 1.00 83.81 107 SER A CA 1
ATOM 815 C C . SER A 1 107 ? 20.928 -0.726 -15.551 1.00 83.81 107 SER A C 1
ATOM 817 O O . SER A 1 107 ? 21.622 -0.601 -16.565 1.00 83.81 107 SER A O 1
ATOM 819 N N . ARG A 1 108 ? 21.461 -1.056 -14.365 1.00 86.19 108 ARG A N 1
ATOM 820 C CA . ARG A 1 108 ? 22.891 -1.346 -14.162 1.00 86.19 108 ARG A CA 1
ATOM 821 C C . ARG A 1 108 ? 23.309 -2.620 -14.885 1.00 86.19 108 ARG A C 1
ATOM 823 O O . ARG A 1 108 ? 24.326 -2.608 -15.575 1.00 86.19 108 ARG A O 1
ATOM 830 N N . LEU A 1 109 ? 22.505 -3.679 -14.783 1.00 86.56 109 LEU A N 1
ATOM 831 C CA . LEU A 1 109 ? 22.742 -4.930 -15.501 1.00 86.56 109 LEU A CA 1
ATOM 832 C C . LEU A 1 109 ? 22.702 -4.709 -17.017 1.00 86.56 109 LEU A C 1
ATOM 834 O O . LEU A 1 109 ? 23.635 -5.089 -17.720 1.00 86.56 109 LEU A O 1
ATOM 838 N N . LEU A 1 110 ? 21.678 -4.013 -17.519 1.00 86.81 110 LEU A N 1
ATOM 839 C CA . LEU A 1 110 ? 21.582 -3.666 -18.938 1.00 86.81 110 LEU A CA 1
ATOM 840 C C . LEU A 1 110 ? 22.774 -2.846 -19.425 1.00 86.81 110 LEU A C 1
ATOM 842 O O . LEU A 1 110 ? 23.245 -3.063 -20.533 1.00 86.81 110 LEU A O 1
ATOM 846 N N . ARG A 1 111 ? 23.286 -1.910 -18.620 1.00 84.81 111 ARG A N 1
ATOM 847 C CA . ARG A 1 111 ? 24.474 -1.131 -18.988 1.00 84.81 111 ARG A CA 1
ATOM 848 C C . ARG A 1 111 ? 25.707 -2.020 -19.158 1.00 84.81 111 ARG A C 1
ATOM 850 O O . ARG A 1 111 ? 26.540 -1.711 -20.006 1.00 84.81 111 ARG A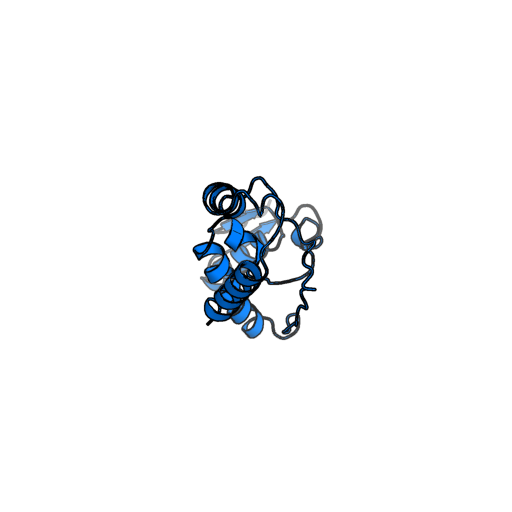 O 1
ATOM 857 N N . TRP A 1 112 ? 25.825 -3.076 -18.357 1.00 85.44 112 TRP A N 1
ATOM 858 C CA . TRP A 1 112 ? 26.928 -4.028 -18.442 1.00 85.44 112 TRP A CA 1
ATOM 859 C C . TRP A 1 112 ? 26.789 -4.959 -19.656 1.00 85.44 112 TRP A C 1
ATOM 861 O O . TRP A 1 112 ? 27.736 -5.091 -20.423 1.00 85.44 112 TRP A O 1
ATOM 871 N N . VAL A 1 113 ? 25.600 -5.533 -19.881 1.00 86.38 113 VAL A N 1
ATOM 872 C CA . VAL A 1 113 ? 25.349 -6.482 -20.987 1.00 86.38 113 VAL A CA 1
ATOM 873 C C . VAL A 1 113 ? 25.196 -5.781 -22.346 1.00 86.38 113 VAL A C 1
ATOM 875 O O . VAL A 1 113 ? 25.588 -6.319 -23.376 1.00 86.38 113 VAL A O 1
ATOM 878 N N . MET A 1 114 ? 24.612 -4.581 -22.366 1.00 86.50 114 MET A N 1
ATOM 879 C CA . MET A 1 114 ? 24.232 -3.833 -23.573 1.00 86.50 114 MET A CA 1
ATOM 880 C C . MET A 1 114 ? 24.603 -2.338 -23.467 1.00 86.50 114 MET A C 1
ATOM 882 O O . MET A 1 114 ? 23.728 -1.463 -23.450 1.00 86.50 114 MET A O 1
ATOM 886 N N . PRO A 1 115 ? 25.899 -1.984 -23.442 1.00 83.00 115 PRO A N 1
ATOM 887 C CA . PRO A 1 115 ? 26.351 -0.599 -23.275 1.00 83.00 115 PRO A CA 1
ATOM 888 C C . PRO A 1 115 ? 25.913 0.359 -24.401 1.00 83.00 115 PRO A C 1
ATOM 890 O O . PRO A 1 115 ? 25.889 1.577 -24.188 1.00 83.00 115 PRO A O 1
ATOM 893 N N . TRP A 1 116 ? 25.550 -0.161 -25.580 1.00 81.69 116 TRP A N 1
ATOM 894 C CA . TRP A 1 116 ? 24.987 0.603 -26.706 1.00 81.69 116 TRP A CA 1
ATOM 895 C C . TRP A 1 116 ? 23.516 0.998 -26.504 1.00 81.69 116 TRP A C 1
ATOM 897 O O . TRP A 1 116 ? 23.048 1.947 -27.125 1.00 81.69 116 TRP A O 1
ATOM 907 N N . ALA A 1 117 ? 22.789 0.323 -25.608 1.00 75.50 117 ALA A N 1
ATOM 908 C CA . ALA A 1 117 ? 21.399 0.631 -25.264 1.00 75.50 117 ALA A CA 1
ATOM 909 C C . ALA A 1 117 ? 21.281 1.575 -24.048 1.00 75.50 117 ALA A C 1
ATOM 911 O O . ALA A 1 117 ? 20.221 1.682 -23.431 1.00 75.50 117 ALA A O 1
ATOM 912 N N . ARG A 1 118 ? 22.370 2.263 -23.671 1.00 69.50 118 ARG A N 1
ATOM 913 C CA . ARG A 1 118 ? 22.428 3.113 -22.472 1.00 69.50 118 ARG A CA 1
ATOM 914 C C . ARG A 1 118 ? 21.299 4.146 -22.440 1.00 69.50 118 ARG A C 1
ATOM 916 O O . ARG A 1 118 ? 21.142 4.949 -23.354 1.00 69.50 118 ARG A O 1
ATOM 923 N N . GLY A 1 119 ? 20.550 4.145 -21.336 1.00 72.38 119 GLY A N 1
ATOM 924 C CA . GLY A 1 119 ? 19.468 5.099 -21.084 1.00 72.38 119 GLY A CA 1
ATOM 925 C C . GLY A 1 119 ? 18.185 4.833 -21.871 1.00 72.38 119 GLY A C 1
ATOM 926 O O . GLY A 1 119 ? 17.226 5.570 -21.677 1.00 72.38 119 GLY A O 1
ATOM 927 N N . ARG A 1 120 ? 18.140 3.794 -22.715 1.00 80.62 120 ARG A N 1
ATOM 928 C CA . ARG A 1 120 ? 16.928 3.347 -23.409 1.00 80.62 120 ARG A CA 1
ATOM 929 C C . ARG A 1 120 ? 16.346 2.125 -22.716 1.00 80.62 120 ARG A C 1
ATOM 931 O O . ARG A 1 120 ? 17.078 1.337 -22.118 1.00 80.62 120 ARG A O 1
ATOM 938 N N . ARG A 1 121 ? 15.031 1.968 -22.821 1.00 82.19 121 ARG A N 1
ATOM 939 C CA . ARG A 1 121 ? 14.299 0.800 -22.347 1.00 82.19 121 ARG A CA 1
ATOM 940 C C . ARG A 1 121 ? 13.949 -0.101 -23.531 1.00 82.19 121 ARG A C 1
ATOM 942 O O . ARG A 1 121 ? 13.065 0.262 -24.296 1.00 82.19 121 ARG A O 1
ATOM 949 N N . PRO A 1 122 ? 14.632 -1.248 -23.713 1.00 87.00 122 PRO A N 1
ATOM 950 C CA . PRO A 1 122 ? 14.344 -2.135 -24.833 1.00 87.00 122 PRO A CA 1
ATOM 951 C C . PRO A 1 122 ? 12.917 -2.688 -24.770 1.00 87.00 122 PRO A C 1
ATOM 953 O O . PRO A 1 122 ? 12.468 -3.130 -23.710 1.00 87.00 122 PRO A O 1
ATOM 956 N N . ASP A 1 123 ? 12.240 -2.744 -25.917 1.00 87.75 123 ASP A N 1
ATOM 957 C CA . ASP A 1 123 ? 10.855 -3.225 -26.022 1.00 87.75 123 ASP A CA 1
ATOM 958 C C . ASP A 1 123 ? 10.677 -4.650 -25.485 1.00 87.75 123 ASP A C 1
ATOM 960 O O . ASP A 1 123 ? 9.682 -4.951 -24.824 1.00 87.75 123 ASP A O 1
ATOM 964 N N . TRP A 1 124 ? 11.653 -5.533 -25.724 1.00 87.75 124 TRP A N 1
ATOM 965 C CA . TRP A 1 124 ? 11.613 -6.912 -25.229 1.00 87.75 124 TRP A CA 1
ATOM 966 C C . TRP A 1 124 ? 11.608 -6.976 -23.698 1.00 87.75 124 TRP A C 1
ATOM 968 O O . TRP A 1 124 ? 10.953 -7.844 -23.130 1.00 87.75 124 TRP A O 1
ATOM 978 N N . LEU A 1 125 ? 12.280 -6.039 -23.022 1.00 89.31 125 LEU A N 1
ATOM 979 C CA . LEU A 1 125 ? 12.331 -5.995 -21.564 1.00 89.31 125 LEU A CA 1
ATOM 980 C C . LEU A 1 125 ? 11.018 -5.470 -20.977 1.00 89.31 125 LEU A C 1
ATOM 982 O O . LEU A 1 125 ? 10.588 -5.938 -19.927 1.00 89.31 125 LEU A O 1
ATOM 986 N N . ILE A 1 126 ? 10.354 -4.531 -21.661 1.00 89.12 126 ILE A N 1
ATOM 987 C CA . ILE A 1 126 ? 8.991 -4.112 -21.298 1.00 89.12 126 ILE A CA 1
ATOM 988 C C . ILE A 1 126 ? 8.043 -5.299 -21.415 1.00 89.12 126 ILE A C 1
ATOM 990 O O . ILE A 1 126 ? 7.317 -5.593 -20.472 1.00 89.12 126 ILE A O 1
ATOM 994 N N . ARG A 1 127 ? 8.078 -6.002 -22.552 1.00 90.81 127 ARG A N 1
ATOM 995 C CA . ARG A 1 127 ? 7.235 -7.180 -22.793 1.00 90.81 127 ARG A CA 1
ATOM 996 C C . ARG A 1 127 ? 7.489 -8.277 -21.765 1.00 90.81 127 ARG A C 1
ATOM 998 O O . ARG A 1 127 ? 6.528 -8.847 -21.269 1.00 90.81 127 ARG A O 1
ATOM 1005 N N . LEU A 1 128 ? 8.750 -8.525 -21.409 1.00 91.56 128 LEU A N 1
ATOM 1006 C CA . LEU A 1 128 ? 9.110 -9.471 -20.355 1.00 91.56 128 LEU A CA 1
ATOM 1007 C C . LEU A 1 128 ? 8.550 -9.038 -18.996 1.00 91.56 128 LEU A C 1
ATOM 1009 O O . LEU A 1 128 ? 7.944 -9.850 -18.310 1.00 91.56 128 LEU A O 1
ATOM 1013 N N . GLY A 1 129 ? 8.706 -7.766 -18.621 1.00 91.44 129 GLY A N 1
ATOM 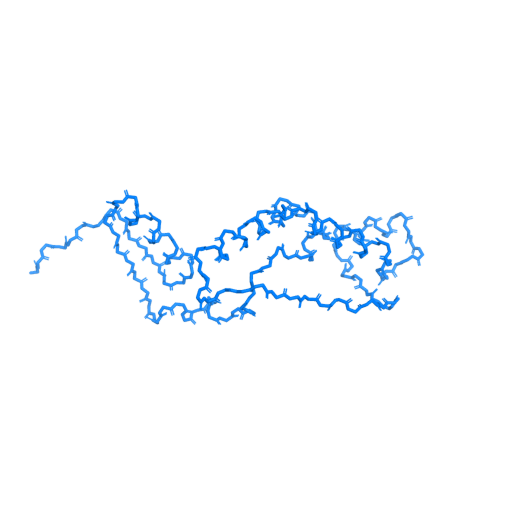1014 C CA . GLY A 1 129 ? 8.171 -7.244 -17.362 1.00 91.44 129 GLY A CA 1
ATOM 1015 C C . GLY A 1 129 ? 6.646 -7.336 -17.280 1.00 91.44 129 GLY A C 1
ATOM 1016 O O . GLY A 1 129 ? 6.125 -7.755 -16.253 1.00 91.44 129 GLY A O 1
ATOM 1017 N N . LEU A 1 130 ? 5.941 -7.004 -18.367 1.00 91.56 130 LEU A N 1
ATOM 1018 C CA . LEU A 1 130 ? 4.486 -7.164 -18.465 1.00 91.56 130 LEU A CA 1
ATOM 1019 C C . LEU A 1 130 ? 4.079 -8.637 -18.374 1.00 91.56 130 LEU A C 1
ATOM 1021 O O . LEU A 1 130 ? 3.222 -8.977 -17.571 1.00 91.56 130 LEU A O 1
ATOM 1025 N N . PHE A 1 131 ? 4.754 -9.519 -19.115 1.00 92.12 131 PHE A N 1
ATOM 1026 C CA . PHE A 1 131 ? 4.511 -10.959 -19.049 1.00 92.12 131 PHE A CA 1
ATOM 1027 C C . PHE A 1 131 ? 4.693 -11.508 -17.627 1.00 92.12 131 PHE A C 1
ATOM 1029 O O . PHE A 1 131 ? 3.850 -12.257 -17.142 1.00 92.12 131 PHE A O 1
ATOM 1036 N N . MET A 1 132 ? 5.766 -11.117 -16.933 1.00 91.81 132 MET A N 1
ATOM 1037 C CA . MET A 1 132 ? 5.986 -11.513 -15.540 1.00 91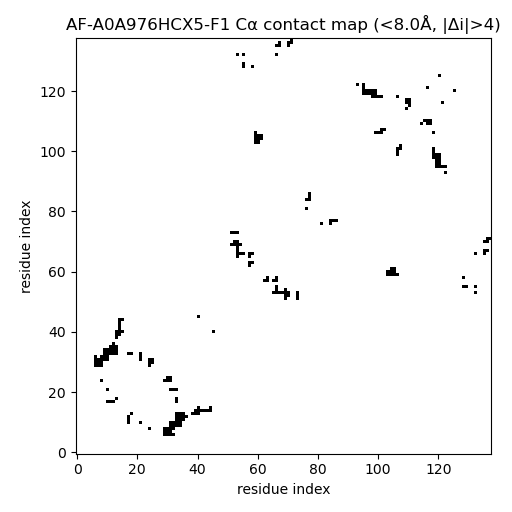.81 132 MET A CA 1
ATOM 1038 C C . MET A 1 132 ? 4.875 -10.983 -14.635 1.00 91.81 132 MET A C 1
ATOM 1040 O O . MET A 1 132 ? 4.333 -11.729 -13.830 1.00 91.81 132 MET A O 1
ATOM 1044 N N . TYR A 1 133 ? 4.517 -9.706 -14.774 1.00 90.56 133 TYR A N 1
ATOM 1045 C CA . TYR A 1 133 ? 3.465 -9.079 -13.977 1.00 90.56 133 TYR A CA 1
ATOM 1046 C C . TYR A 1 133 ? 2.113 -9.785 -14.137 1.00 90.56 133 TYR A C 1
ATOM 1048 O O . TYR A 1 133 ? 1.458 -10.067 -13.138 1.00 90.56 133 TYR A O 1
ATOM 1056 N N . ASP A 1 134 ? 1.739 -10.131 -15.368 1.00 88.06 134 ASP A N 1
ATOM 1057 C CA . ASP A 1 134 ? 0.482 -10.822 -15.666 1.00 88.06 134 ASP A CA 1
ATOM 1058 C C . ASP A 1 134 ? 0.486 -12.283 -15.187 1.00 88.06 134 ASP A C 1
ATOM 1060 O O . ASP A 1 134 ? -0.564 -12.820 -14.855 1.00 88.06 134 ASP A O 1
ATOM 1064 N N . THR A 1 135 ? 1.653 -12.933 -15.116 1.00 88.62 135 THR A N 1
ATOM 1065 C CA . THR A 1 135 ? 1.766 -14.346 -14.702 1.00 88.62 135 THR A CA 1
ATOM 1066 C C . THR A 1 135 ? 1.960 -14.546 -13.199 1.00 88.62 135 THR A C 1
ATOM 1068 O O . THR A 1 135 ? 1.726 -15.643 -12.701 1.00 88.62 135 THR A O 1
ATOM 1071 N N . MET A 1 136 ? 2.373 -13.516 -12.454 1.00 86.75 136 MET A N 1
ATOM 1072 C CA . MET A 1 136 ? 2.574 -13.610 -10.999 1.00 86.75 136 MET A CA 1
ATOM 1073 C C . MET A 1 136 ? 1.296 -13.440 -10.173 1.00 86.75 136 MET A C 1
ATOM 1075 O O . MET A 1 136 ? 1.320 -13.762 -8.989 1.00 86.75 136 MET A O 1
ATOM 1079 N N . GLY A 1 137 ? 0.219 -12.905 -10.755 1.00 71.88 137 GLY A N 1
ATOM 1080 C CA . GLY A 1 137 ? -1.005 -12.576 -10.017 1.00 71.88 137 GLY A CA 1
ATOM 1081 C C . GLY A 1 137 ? -1.962 -13.737 -9.750 1.00 71.88 137 GLY A C 1
ATOM 1082 O O . GLY A 1 137 ? -2.893 -13.548 -8.971 1.00 71.88 137 GLY A O 1
ATOM 1083 N N . GLY A 1 138 ? -1.702 -14.914 -10.332 1.00 61.81 138 GLY A N 1
ATOM 1084 C CA . GLY A 1 138 ? -2.625 -16.053 -10.314 1.00 61.81 138 GLY A CA 1
ATOM 1085 C C . GLY A 1 138 ? -3.575 -16.054 -11.501 1.00 61.81 138 GLY A C 1
ATOM 1086 O O . GLY A 1 138 ? -4.167 -14.992 -11.791 1.00 61.81 138 GLY A O 1
#

Secondary structure (DSSP, 8-state):
-PPP---SEEEE--SHHHHHHHHHHHHTT--EEEE-SSSTTTTTTTSS-S-----GGGGGGT-HHHHHHHHHHHHHHHHH-TTT-----------TT----TTSHHHHHHHHH-GGGTT---HHHHHHHHHHHHHH--

Sequence (138 aa):
MAPGVVTDLFIIGGGINGCGIARDATGRGLSVTLAEQGDLAQGTSSASTKLFHGGLRYLEYFEFRLVREALEERETLLVAMPHISWPMRFVLPLSPEMRFETTTPTSRLLRWVMPWARGRRPDWLIRLGLFMYDTMGG

Solvent-accessible surface area (backbone atoms only — not comparable to full-atom values): 8400 Å² total; per-residue (Å²): 130,79,81,76,84,84,54,81,39,81,44,80,40,37,33,63,66,39,49,50,50,50,53,54,44,43,73,74,70,45,47,70,45,78,47,52,96,72,61,76,27,66,58,70,64,64,72,54,93,84,70,86,64,37,48,80,72,40,58,42,65,67,40,55,66,58,28,32,53,35,27,44,48,41,56,53,47,40,72,75,37,60,91,84,40,76,96,78,90,83,85,80,87,86,53,86,78,39,60,52,67,78,81,36,61,49,45,50,50,41,41,72,80,38,61,91,50,61,66,44,45,58,67,69,58,53,51,49,51,51,52,49,58,66,64,51,40,116